Protein AF-A0A8T6VPD7-F1 (afdb_monomer_lite)

Structure (mmCIF, N/CA/C/O backbone):
data_AF-A0A8T6VPD7-F1
#
_entry.id   AF-A0A8T6VPD7-F1
#
loop_
_atom_site.group_PDB
_atom_site.id
_atom_site.type_symbol
_atom_site.label_atom_id
_atom_site.label_alt_id
_atom_site.label_comp_id
_atom_site.label_asym_id
_atom_site.label_entity_id
_atom_site.label_seq_id
_atom_site.pdbx_PDB_ins_code
_atom_site.Cartn_x
_atom_site.Cartn_y
_atom_site.Cartn_z
_atom_site.occupancy
_atom_site.B_iso_or_equiv
_atom_site.auth_seq_id
_atom_site.auth_comp_id
_atom_site.auth_asym_id
_atom_site.auth_atom_id
_atom_site.pdbx_PDB_model_num
ATOM 1 N N . MET A 1 1 ? 0.988 19.669 -12.591 1.00 64.19 1 MET A N 1
ATOM 2 C CA . MET A 1 1 ? 0.990 18.603 -11.564 1.00 64.19 1 MET A CA 1
ATOM 3 C C . MET A 1 1 ? -0.459 18.184 -11.338 1.00 64.19 1 MET A C 1
ATOM 5 O O . MET A 1 1 ? -1.282 19.077 -11.198 1.00 64.19 1 MET A O 1
ATOM 9 N N . TRP A 1 2 ? -0.791 16.888 -11.403 1.00 84.81 2 TRP A N 1
ATOM 10 C CA . TRP A 1 2 ? -2.188 16.407 -11.322 1.00 84.81 2 TRP A CA 1
ATOM 11 C C . TRP A 1 2 ? -2.753 16.404 -9.891 1.00 84.81 2 TRP A C 1
ATOM 13 O O . TRP A 1 2 ? -3.965 16.412 -9.714 1.00 84.81 2 TRP A O 1
ATOM 23 N N . LEU A 1 3 ? -1.887 16.460 -8.874 1.00 89.00 3 LEU A N 1
ATOM 24 C CA . LEU A 1 3 ? -2.260 16.603 -7.468 1.00 89.00 3 LEU A CA 1
ATOM 25 C C . LEU A 1 3 ? -1.610 17.862 -6.875 1.00 89.00 3 LEU A C 1
ATOM 27 O O . LEU A 1 3 ? -0.419 18.081 -7.102 1.00 89.00 3 LEU A O 1
ATOM 31 N N . PRO A 1 4 ? -2.345 18.692 -6.113 1.00 93.75 4 PRO A N 1
ATOM 32 C CA . PRO A 1 4 ? -1.762 19.801 -5.369 1.00 93.75 4 PRO A CA 1
ATOM 33 C C . PRO A 1 4 ? -0.685 19.318 -4.395 1.00 93.75 4 PRO A C 1
ATOM 35 O O . PRO A 1 4 ? -0.907 18.379 -3.630 1.00 93.75 4 PRO A O 1
ATOM 38 N N . GLN A 1 5 ? 0.453 20.012 -4.356 1.00 92.81 5 GLN A N 1
ATOM 39 C CA . GLN A 1 5 ? 1.552 19.681 -3.444 1.00 92.81 5 GLN A CA 1
ATOM 40 C C . GLN A 1 5 ? 1.109 19.672 -1.974 1.00 92.81 5 GLN A C 1
ATOM 42 O O . GLN A 1 5 ? 1.539 18.819 -1.205 1.00 92.81 5 GLN A O 1
ATOM 47 N N . SER A 1 6 ? 0.177 20.552 -1.600 1.00 93.69 6 SER A N 1
ATOM 48 C CA . SER A 1 6 ? -0.412 20.591 -0.258 1.00 93.69 6 SER A CA 1
ATOM 49 C C . SER A 1 6 ? -1.174 19.318 0.125 1.00 93.69 6 SER A C 1
ATOM 51 O O . SER A 1 6 ? -1.226 18.993 1.309 1.00 93.69 6 SER A O 1
ATOM 53 N N . LEU A 1 7 ? -1.757 18.590 -0.836 1.00 91.00 7 LEU A N 1
ATOM 54 C CA . LEU A 1 7 ? -2.375 17.286 -0.574 1.00 91.00 7 LEU A CA 1
ATOM 55 C C . LEU A 1 7 ? -1.312 16.200 -0.436 1.00 91.00 7 LEU A C 1
ATOM 57 O O . LEU A 1 7 ? -1.372 15.423 0.508 1.00 91.00 7 LEU A O 1
ATOM 61 N N . ILE A 1 8 ? -0.303 16.201 -1.312 1.00 90.75 8 ILE A N 1
ATOM 62 C CA . ILE A 1 8 ? 0.806 15.238 -1.259 1.00 90.75 8 ILE A CA 1
ATOM 63 C C . ILE A 1 8 ? 1.499 15.303 0.106 1.00 90.75 8 ILE A C 1
ATOM 65 O O . ILE A 1 8 ? 1.659 14.276 0.756 1.00 90.75 8 ILE A O 1
ATOM 69 N N . THR A 1 9 ? 1.842 16.504 0.585 1.00 91.12 9 THR A N 1
ATOM 70 C CA . THR A 1 9 ? 2.519 16.683 1.879 1.00 91.12 9 THR A CA 1
ATOM 71 C C . THR A 1 9 ? 1.681 16.188 3.060 1.00 91.12 9 THR A C 1
ATOM 73 O O . THR A 1 9 ? 2.243 15.639 4.001 1.00 91.12 9 THR A O 1
ATOM 76 N N . LYS A 1 10 ? 0.348 16.321 3.011 1.00 89.81 10 LYS A N 1
ATOM 77 C CA . LYS A 1 10 ? -0.550 15.814 4.068 1.00 89.81 10 LYS A CA 1
ATOM 78 C C . LYS A 1 10 ? -0.632 14.287 4.119 1.00 89.81 10 LYS A C 1
ATOM 80 O O . LYS A 1 10 ? -1.033 13.749 5.143 1.00 89.81 10 LYS A O 1
ATOM 85 N N . CYS A 1 11 ? -0.280 13.601 3.034 1.00 87.75 11 CYS A N 1
ATOM 86 C CA . CYS A 1 11 ? -0.319 12.142 2.942 1.00 87.75 11 CYS A CA 1
ATOM 87 C C . CYS A 1 11 ? 1.011 11.470 3.317 1.00 87.75 11 CYS A C 1
ATOM 89 O O . CYS A 1 11 ? 1.090 10.243 3.297 1.00 87.75 11 CYS A O 1
ATOM 91 N N . ILE A 1 12 ? 2.055 12.239 3.642 1.00 88.00 12 ILE A N 1
ATOM 92 C CA . ILE A 1 12 ? 3.344 11.682 4.062 1.00 88.00 12 ILE A CA 1
ATOM 93 C C . ILE A 1 12 ? 3.196 11.125 5.481 1.00 88.00 12 ILE A C 1
ATOM 95 O O . ILE A 1 12 ? 2.894 11.863 6.415 1.00 88.00 12 ILE A O 1
ATOM 99 N N . SER A 1 13 ? 3.442 9.825 5.638 1.00 86.38 13 SER A N 1
ATOM 100 C CA . SER A 1 13 ? 3.515 9.159 6.938 1.00 86.38 13 SER A CA 1
ATOM 101 C C . SER A 1 13 ? 4.949 8.716 7.205 1.00 86.38 13 SER A C 1
ATOM 103 O O . SER A 1 13 ? 5.510 7.944 6.431 1.00 86.38 13 SER A O 1
ATOM 105 N N . HIS A 1 14 ? 5.539 9.185 8.306 1.00 84.94 14 HIS A N 1
ATOM 106 C CA . HIS A 1 14 ? 6.882 8.776 8.737 1.00 84.94 14 HIS A CA 1
ATOM 107 C C . HIS A 1 14 ? 6.914 7.386 9.387 1.00 84.94 14 HIS A C 1
ATOM 109 O O . HIS A 1 14 ? 7.987 6.821 9.566 1.00 84.94 14 HIS A O 1
ATOM 115 N N . GLU A 1 15 ? 5.749 6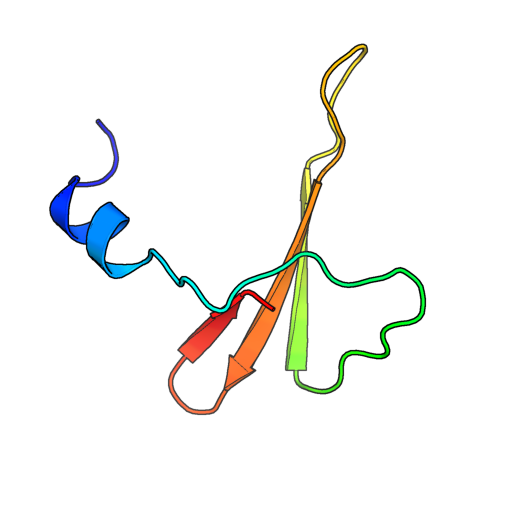.846 9.740 1.00 87.25 15 GLU A N 1
ATOM 116 C CA . GLU A 1 15 ? 5.606 5.535 10.380 1.00 87.25 15 GLU A CA 1
ATOM 117 C C . GLU A 1 15 ? 5.442 4.404 9.357 1.00 87.25 15 GLU A C 1
ATOM 119 O O . GLU A 1 15 ? 5.517 3.231 9.716 1.00 87.25 15 GLU A O 1
ATOM 124 N N . LEU A 1 16 ? 5.206 4.741 8.084 1.00 89.56 16 LEU A N 1
ATOM 125 C CA . LEU A 1 16 ? 5.016 3.753 7.033 1.00 89.56 16 LEU A CA 1
ATOM 126 C C . LEU A 1 16 ? 6.358 3.123 6.641 1.00 89.56 16 LEU A C 1
ATOM 128 O O . LEU A 1 16 ? 7.297 3.817 6.249 1.00 89.56 16 LEU A O 1
ATOM 132 N N . ALA A 1 17 ? 6.414 1.797 6.692 1.00 90.38 17 ALA A N 1
ATOM 133 C CA . ALA A 1 17 ? 7.560 1.000 6.285 1.00 90.38 17 ALA A CA 1
ATOM 134 C C . ALA A 1 17 ? 7.100 -0.161 5.399 1.00 90.38 17 ALA A C 1
ATOM 136 O O . ALA A 1 17 ? 5.928 -0.525 5.392 1.00 90.38 17 ALA A O 1
ATOM 137 N N . PHE A 1 18 ? 8.028 -0.760 4.654 1.00 92.44 18 PHE A N 1
ATOM 138 C CA . PHE A 1 18 ? 7.717 -1.962 3.890 1.00 92.44 18 PHE A CA 1
ATOM 139 C C . PHE A 1 18 ? 7.413 -3.133 4.825 1.00 92.44 18 PHE A C 1
ATOM 141 O O . PHE A 1 18 ? 8.226 -3.470 5.694 1.00 92.44 18 PHE A O 1
ATOM 148 N N . CYS A 1 19 ? 6.284 -3.792 4.575 1.00 91.56 19 CYS A N 1
ATOM 149 C CA . CYS A 1 19 ? 5.989 -5.091 5.159 1.00 91.56 19 CYS A CA 1
ATOM 150 C C . CYS A 1 19 ? 7.097 -6.094 4.815 1.00 91.56 19 CYS A C 1
ATOM 152 O O . CYS A 1 19 ? 7.600 -6.150 3.688 1.00 91.56 19 CYS A O 1
ATOM 154 N N . GLN A 1 20 ? 7.467 -6.900 5.800 1.00 92.50 20 GLN A N 1
ATOM 155 C CA . GLN A 1 20 ? 8.354 -8.035 5.619 1.00 92.50 20 GLN A CA 1
ATOM 156 C C . GLN A 1 20 ? 7.576 -9.228 5.072 1.00 92.50 20 GLN A C 1
ATOM 158 O O . GLN A 1 20 ? 6.366 -9.354 5.249 1.00 92.50 20 GLN A O 1
ATOM 163 N N . PHE A 1 21 ? 8.290 -10.151 4.434 1.00 87.44 21 PHE A N 1
ATOM 164 C CA . PHE A 1 21 ? 7.673 -11.334 3.836 1.00 87.44 21 PHE A CA 1
ATOM 165 C C . PHE A 1 21 ? 6.898 -12.191 4.853 1.00 87.44 21 PHE A C 1
ATOM 167 O O . PHE A 1 21 ? 5.866 -12.765 4.519 1.00 87.44 21 PHE A O 1
ATOM 174 N N . GLN A 1 22 ? 7.380 -12.270 6.096 1.00 94.69 22 GLN A N 1
ATOM 175 C CA . GLN A 1 22 ? 6.723 -13.019 7.170 1.00 94.69 22 GLN A CA 1
ATOM 176 C C . GLN A 1 22 ? 5.526 -12.304 7.818 1.00 94.69 22 GLN A C 1
ATOM 178 O O . GLN A 1 22 ? 4.866 -12.901 8.673 1.00 94.69 22 GLN A O 1
ATOM 183 N N . ASP A 1 23 ? 5.247 -11.050 7.459 1.00 92.31 23 ASP A N 1
ATOM 184 C CA . ASP A 1 23 ? 4.181 -10.289 8.102 1.00 92.31 23 ASP A CA 1
ATOM 185 C C . ASP A 1 23 ? 2.806 -10.852 7.727 1.00 92.31 23 ASP A C 1
ATOM 187 O O . ASP A 1 23 ? 2.481 -11.088 6.564 1.00 92.31 23 ASP A O 1
ATOM 191 N N . GLN A 1 24 ? 1.963 -11.053 8.740 1.00 92.38 24 GLN A N 1
ATOM 192 C CA . GLN A 1 24 ? 0.586 -11.510 8.568 1.00 92.38 24 GLN A CA 1
ATOM 193 C C . GLN A 1 24 ? -0.377 -10.363 8.849 1.00 92.38 24 GLN A C 1
ATOM 195 O O . GLN A 1 24 ? -0.905 -10.221 9.957 1.00 92.38 24 GLN A O 1
ATOM 200 N N . LEU A 1 25 ? -0.604 -9.536 7.830 1.00 91.94 25 LEU A N 1
ATOM 201 C CA . LEU A 1 25 ? -1.559 -8.436 7.907 1.00 91.94 25 LEU A CA 1
ATOM 202 C C . LEU A 1 25 ? -2.983 -8.968 8.133 1.00 91.94 25 LEU A C 1
ATOM 204 O O . LEU A 1 25 ? -3.421 -9.926 7.494 1.00 91.94 25 LEU A O 1
ATOM 208 N N . LYS A 1 26 ? -3.725 -8.321 9.038 1.00 92.56 26 LYS A N 1
ATOM 209 C CA . LYS A 1 26 ? -5.123 -8.646 9.358 1.00 92.56 26 LYS A CA 1
ATOM 210 C C . LYS A 1 26 ? -6.013 -7.426 9.157 1.00 92.56 26 LYS A C 1
ATOM 212 O O . LYS A 1 26 ? -5.615 -6.303 9.460 1.00 92.56 26 LYS A O 1
ATOM 217 N N . GLY A 1 27 ? -7.240 -7.661 8.704 1.00 94.00 27 GLY A N 1
ATOM 218 C CA . GLY A 1 27 ? -8.245 -6.621 8.502 1.00 94.00 27 GLY A CA 1
ATOM 219 C C . GLY A 1 27 ? -8.995 -6.800 7.191 1.00 94.00 27 GLY A C 1
ATOM 220 O O . GLY A 1 27 ? -8.963 -7.872 6.583 1.00 94.00 27 GLY A O 1
ATOM 221 N N . GLN A 1 28 ? -9.663 -5.736 6.755 1.00 96.56 28 GLN A N 1
ATOM 222 C CA . GLN A 1 28 ? -10.310 -5.695 5.453 1.00 96.56 28 GLN A CA 1
ATOM 223 C C . GLN A 1 28 ? -9.335 -5.085 4.446 1.00 96.56 28 GLN A C 1
ATOM 225 O O . GLN A 1 28 ? -9.281 -3.870 4.253 1.00 96.56 28 GLN A O 1
ATOM 230 N N . LEU A 1 29 ? -8.526 -5.958 3.855 1.00 95.94 29 LEU A N 1
ATOM 231 C CA . LEU A 1 29 ? -7.394 -5.575 3.024 1.00 95.94 29 LEU A CA 1
ATOM 232 C C . LEU A 1 29 ? -7.778 -5.524 1.545 1.00 95.94 29 LEU A C 1
ATOM 234 O O . LEU A 1 29 ? -8.497 -6.390 1.046 1.00 95.94 29 LEU A O 1
ATOM 238 N N . TYR A 1 30 ? -7.239 -4.533 0.845 1.00 96.25 30 TYR A N 1
ATOM 239 C CA . TYR A 1 30 ? -7.306 -4.408 -0.607 1.00 96.25 30 TYR A CA 1
ATOM 240 C C . TYR A 1 30 ? -5.886 -4.234 -1.132 1.00 96.25 30 TYR A C 1
ATOM 242 O O . TYR A 1 30 ? -5.118 -3.452 -0.575 1.00 96.25 30 TYR A O 1
ATOM 250 N N . ALA A 1 31 ? -5.543 -4.950 -2.199 1.00 95.50 31 ALA A N 1
ATOM 251 C CA . ALA A 1 31 ? -4.226 -4.878 -2.815 1.00 95.50 31 ALA A CA 1
ATOM 252 C C . ALA A 1 31 ? -4.332 -4.312 -4.231 1.00 95.50 31 ALA A C 1
ATOM 254 O O . ALA A 1 31 ? -5.146 -4.768 -5.036 1.00 95.50 31 ALA A O 1
ATOM 255 N N . GLY A 1 32 ? -3.492 -3.326 -4.523 1.00 96.44 32 GLY A N 1
ATOM 256 C CA . GLY A 1 32 ? -3.180 -2.887 -5.876 1.00 96.44 32 GLY A CA 1
ATOM 257 C C . GLY A 1 32 ? -1.809 -3.419 -6.268 1.00 96.44 32 GLY A C 1
ATOM 258 O O . GLY A 1 32 ? -0.881 -3.391 -5.459 1.00 96.44 32 GLY A O 1
ATOM 259 N N . VAL A 1 33 ? -1.684 -3.906 -7.499 1.00 96.19 33 VAL A N 1
ATOM 260 C CA . VAL A 1 33 ? -0.421 -4.418 -8.035 1.00 96.19 33 VAL A CA 1
ATOM 261 C C . VAL A 1 33 ? -0.088 -3.656 -9.307 1.00 96.19 33 VAL A C 1
ATOM 263 O O . VAL A 1 33 ? -0.925 -3.566 -10.205 1.00 96.19 33 VAL A O 1
ATOM 266 N N . ASP A 1 34 ? 1.136 -3.144 -9.376 1.00 95.44 34 ASP A N 1
ATOM 267 C CA . ASP A 1 34 ? 1.739 -2.631 -10.601 1.00 95.44 34 ASP A CA 1
ATOM 268 C C . ASP A 1 34 ? 2.908 -3.540 -10.988 1.00 95.44 34 ASP A C 1
ATOM 270 O O . ASP A 1 34 ? 3.856 -3.729 -10.222 1.00 95.44 34 ASP A O 1
ATOM 274 N N . LEU A 1 35 ? 2.805 -4.162 -12.160 1.00 94.81 35 LEU A N 1
ATOM 275 C CA . LEU A 1 35 ? 3.810 -5.089 -12.661 1.00 94.81 35 LEU A CA 1
ATOM 276 C C . LEU A 1 35 ? 4.776 -4.322 -13.558 1.00 94.81 35 LEU A C 1
ATOM 278 O O . LEU A 1 35 ? 4.524 -4.121 -14.751 1.00 94.81 35 LEU A O 1
ATOM 282 N N . GLY A 1 36 ? 5.891 -3.912 -12.955 1.00 90.81 36 GLY A N 1
ATOM 283 C CA . GLY A 1 36 ? 7.004 -3.280 -13.649 1.00 90.81 36 GLY A CA 1
ATOM 284 C C . GLY A 1 36 ? 7.525 -4.140 -14.80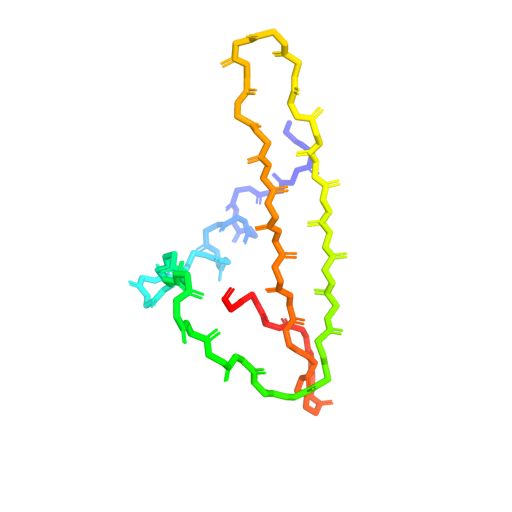6 1.00 90.81 36 GLY A C 1
ATOM 285 O O . GLY A 1 36 ? 7.413 -5.369 -14.815 1.00 90.81 36 GLY A O 1
ATOM 286 N N . LYS A 1 37 ? 8.087 -3.484 -15.822 1.00 90.69 37 LYS A N 1
ATOM 287 C CA . LYS A 1 37 ? 8.647 -4.130 -17.020 1.00 90.69 37 LYS A CA 1
ATOM 288 C C . LYS A 1 37 ? 10.165 -4.109 -16.961 1.00 90.69 37 LYS A C 1
ATOM 290 O O . LYS A 1 37 ? 10.710 -3.149 -16.453 1.00 90.69 37 LYS A O 1
ATOM 295 N N . HIS A 1 38 ? 10.832 -5.067 -17.611 1.00 85.19 38 HIS A N 1
ATOM 296 C CA . HIS A 1 38 ? 12.282 -5.129 -17.898 1.00 85.19 38 HIS A CA 1
ATOM 297 C C . HIS A 1 38 ? 13.254 -4.793 -16.747 1.00 85.19 38 HIS A C 1
ATOM 299 O O . HIS A 1 38 ? 13.996 -5.671 -16.323 1.00 85.19 38 HIS A O 1
ATOM 305 N N . GLN A 1 39 ? 13.303 -3.539 -16.302 1.00 90.06 39 GLN A N 1
ATOM 306 C CA . GLN A 1 39 ? 14.168 -3.027 -15.236 1.00 90.06 39 GLN A CA 1
ATOM 307 C C . GLN A 1 39 ? 13.381 -2.360 -14.093 1.00 90.06 39 GLN A C 1
ATOM 309 O O . GLN A 1 39 ? 13.938 -2.163 -13.016 1.00 90.06 39 GLN A O 1
ATOM 314 N N . ASP A 1 40 ? 12.101 -2.040 -14.302 1.00 93.50 40 ASP A N 1
ATOM 315 C CA . ASP A 1 40 ? 11.251 -1.407 -13.301 1.00 93.50 40 AS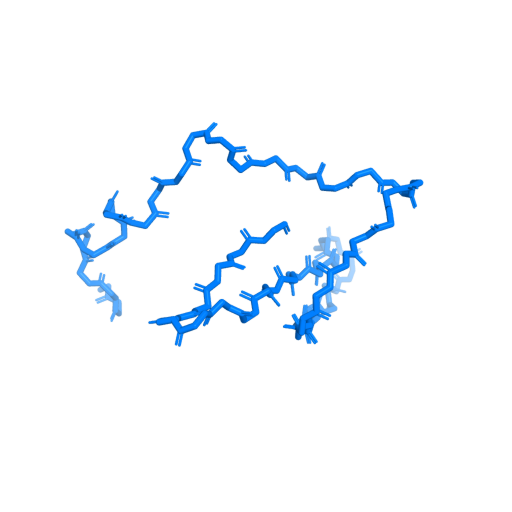P A CA 1
ATOM 316 C C . ASP A 1 40 ? 10.768 -2.442 -12.274 1.00 93.50 40 ASP A C 1
ATOM 318 O O . ASP A 1 40 ? 10.330 -3.537 -12.652 1.00 93.50 40 ASP A O 1
ATOM 322 N N . PRO A 1 41 ? 10.812 -2.115 -10.971 1.00 90.69 41 PRO A N 1
ATOM 323 C CA . PRO A 1 41 ? 10.311 -3.007 -9.940 1.00 90.69 41 PRO A CA 1
ATOM 324 C C . PRO A 1 41 ? 8.797 -3.194 -10.073 1.00 90.69 41 PRO A C 1
ATOM 326 O O . PRO A 1 41 ? 8.057 -2.257 -10.367 1.00 90.69 41 PRO A O 1
ATOM 329 N N . SER A 1 42 ? 8.327 -4.411 -9.799 1.00 93.62 42 SER A N 1
ATOM 330 C CA . SER A 1 42 ? 6.909 -4.633 -9.507 1.00 93.62 42 SER A CA 1
ATOM 331 C C . SER A 1 42 ? 6.607 -4.181 -8.082 1.00 93.62 42 SER A C 1
ATOM 333 O O . SER A 1 42 ? 7.395 -4.437 -7.170 1.00 93.62 42 SER A O 1
ATOM 335 N N . VAL A 1 43 ? 5.470 -3.522 -7.888 1.00 93.88 43 VAL A N 1
ATOM 336 C CA . VAL A 1 43 ? 5.060 -2.957 -6.601 1.00 93.88 43 VAL A CA 1
ATOM 337 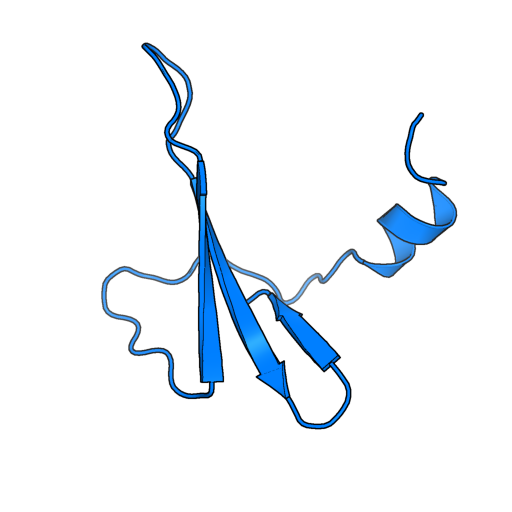C C . VAL A 1 43 ? 3.701 -3.515 -6.213 1.00 93.88 43 VAL A C 1
ATOM 339 O O . VAL A 1 43 ? 2.782 -3.596 -7.027 1.00 93.88 43 VAL A O 1
ATOM 342 N N . VAL A 1 44 ? 3.571 -3.867 -4.938 1.00 94.69 44 VAL A N 1
ATOM 343 C CA . VAL A 1 44 ? 2.291 -4.180 -4.308 1.00 94.69 44 VAL A CA 1
ATOM 344 C C . VAL A 1 44 ? 2.031 -3.118 -3.250 1.00 94.69 44 VAL A C 1
ATOM 346 O O . VAL A 1 44 ? 2.870 -2.892 -2.382 1.00 94.69 44 VAL A O 1
ATOM 349 N N . ALA A 1 45 ? 0.872 -2.471 -3.325 1.00 95.12 45 ALA A N 1
ATOM 350 C CA . ALA A 1 45 ? 0.381 -1.557 -2.304 1.00 9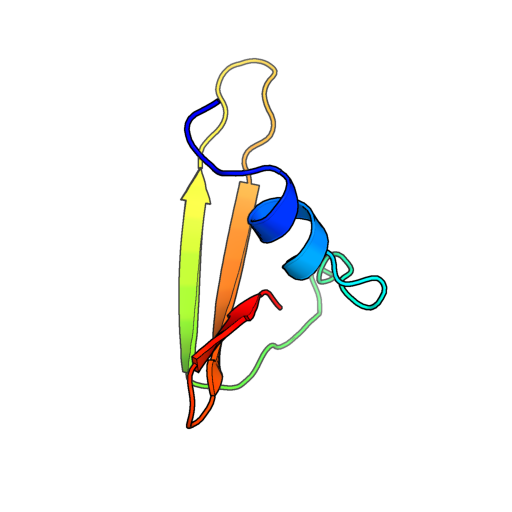5.12 45 ALA A CA 1
ATOM 351 C C . ALA A 1 45 ? -0.842 -2.185 -1.635 1.00 95.12 45 ALA A C 1
ATOM 353 O O . ALA A 1 45 ? -1.808 -2.538 -2.316 1.00 95.12 45 ALA A O 1
ATOM 354 N N . VAL A 1 46 ? -0.809 -2.324 -0.311 1.00 95.31 46 VAL A N 1
ATOM 355 C CA . VAL A 1 46 ? -1.920 -2.881 0.465 1.00 95.31 46 VAL A CA 1
ATOM 356 C C . VAL A 1 46 ? -2.538 -1.773 1.300 1.00 95.31 46 VAL A C 1
ATOM 358 O O . VAL A 1 46 ? -1.847 -1.090 2.046 1.00 95.31 46 VAL A O 1
ATOM 361 N N . VAL A 1 47 ? -3.851 -1.590 1.193 1.00 95.38 47 VAL A N 1
ATOM 362 C CA . VAL A 1 47 ? -4.600 -0.695 2.077 1.00 95.38 47 VAL A CA 1
ATOM 363 C C . VAL A 1 47 ? -5.517 -1.506 2.976 1.00 95.38 47 VAL A C 1
ATOM 365 O O . VAL A 1 47 ? -6.179 -2.445 2.532 1.00 95.38 47 VAL A O 1
ATOM 368 N N . ASN A 1 48 ? -5.582 -1.125 4.245 1.00 95.38 48 ASN A N 1
ATOM 369 C CA . ASN A 1 48 ? -6.548 -1.649 5.194 1.00 95.38 48 ASN A CA 1
ATOM 370 C C . ASN A 1 48 ? -7.709 -0.664 5.324 1.00 95.38 48 ASN A C 1
ATOM 372 O O . ASN A 1 48 ? -7.499 0.531 5.564 1.00 95.38 48 ASN A O 1
ATOM 376 N N . ARG A 1 49 ? -8.936 -1.162 5.177 1.00 95.25 49 ARG A N 1
ATOM 377 C CA . ARG A 1 49 ? -10.130 -0.375 5.463 1.00 95.25 49 ARG A CA 1
ATOM 378 C C . ARG A 1 49 ? -10.383 -0.360 6.964 1.00 95.25 49 ARG A C 1
ATOM 380 O O . ARG A 1 49 ? -10.632 -1.395 7.577 1.00 95.25 49 ARG A O 1
ATOM 387 N N . LYS A 1 50 ? -10.329 0.844 7.523 1.00 90.50 50 LYS A N 1
ATOM 388 C CA . LYS A 1 50 ? -10.777 1.176 8.877 1.00 90.50 50 LYS A CA 1
ATOM 389 C C . LYS A 1 50 ? -12.117 1.910 8.777 1.00 90.50 50 LYS A C 1
ATOM 391 O O . LYS A 1 50 ? -12.520 2.296 7.679 1.00 90.50 50 LYS A O 1
ATOM 396 N N . ASP A 1 51 ? -12.808 2.085 9.900 1.00 88.44 51 ASP A N 1
ATOM 397 C CA . ASP A 1 51 ? -14.196 2.577 9.938 1.00 88.44 51 ASP A CA 1
ATOM 398 C C . ASP A 1 51 ? -14.429 3.838 9.087 1.00 88.44 51 ASP A C 1
ATOM 400 O O . ASP A 1 51 ? -15.403 3.919 8.340 1.00 88.44 51 ASP A O 1
ATOM 404 N N . GLU A 1 52 ? -13.488 4.784 9.128 1.00 83.75 52 GLU A N 1
ATOM 405 C CA . GLU A 1 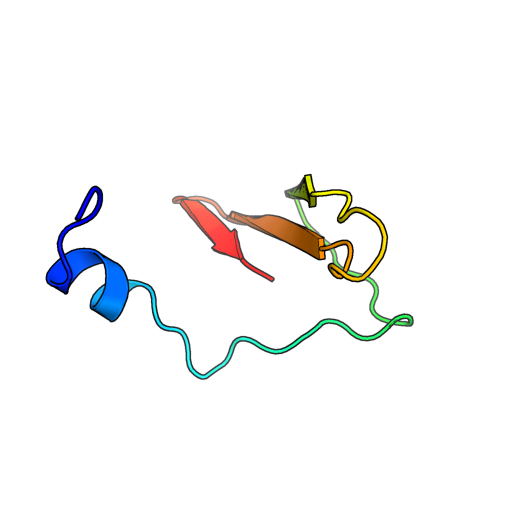52 ? -13.622 6.098 8.487 1.00 83.75 52 GLU A CA 1
ATOM 406 C C . GLU A 1 52 ? -12.765 6.276 7.221 1.00 83.75 52 GLU A C 1
ATOM 408 O O . GLU A 1 52 ? -12.744 7.360 6.636 1.00 83.75 52 GLU A O 1
ATOM 413 N N . GLY A 1 53 ? -12.055 5.240 6.754 1.00 90.50 53 GLY A N 1
ATOM 414 C CA . GLY A 1 53 ? -11.212 5.401 5.570 1.00 90.50 53 GLY A CA 1
ATOM 415 C C . GLY A 1 53 ? -10.289 4.240 5.220 1.00 90.50 53 GLY A C 1
ATOM 416 O O . GLY A 1 53 ? -10.347 3.146 5.781 1.00 90.50 53 GLY A O 1
ATOM 417 N N . LEU A 1 54 ? -9.424 4.500 4.242 1.00 92.56 54 LEU A N 1
ATOM 418 C CA . LEU A 1 54 ? -8.391 3.576 3.786 1.00 92.56 54 LEU A CA 1
ATOM 419 C C . LEU A 1 54 ? -7.030 4.069 4.270 1.00 92.56 54 LEU A C 1
ATOM 421 O O . LEU A 1 54 ? -6.695 5.240 4.093 1.00 92.56 54 LEU A O 1
ATOM 425 N N . GLN A 1 55 ? -6.244 3.166 4.847 1.00 91.50 55 GLN A N 1
ATOM 426 C CA . GLN A 1 55 ? -4.878 3.444 5.276 1.00 91.50 55 GLN A CA 1
ATOM 427 C C . GLN A 1 55 ? -3.921 2.476 4.582 1.00 91.50 55 GLN A C 1
ATOM 429 O O . GLN A 1 55 ? -4.165 1.273 4.592 1.00 91.50 55 GLN A O 1
ATOM 434 N N . LEU A 1 56 ? -2.845 3.002 3.995 1.00 93.12 56 LEU A N 1
ATOM 435 C CA . LEU A 1 56 ? -1.746 2.196 3.460 1.00 93.12 56 LEU A CA 1
ATOM 436 C C . LEU A 1 56 ? -1.018 1.499 4.618 1.00 93.12 56 LEU A C 1
ATOM 438 O O . LEU A 1 56 ? -0.771 2.138 5.646 1.00 93.12 56 LEU A O 1
ATOM 442 N N . VAL A 1 57 ? -0.738 0.205 4.460 1.00 91.19 57 VAL A N 1
ATOM 443 C CA . VAL A 1 57 ? -0.093 -0.653 5.467 1.00 91.19 57 VAL A CA 1
ATOM 444 C C . VAL A 1 57 ? 1.150 -1.331 4.919 1.00 91.19 57 VAL A C 1
ATOM 446 O O . VAL A 1 57 ? 1.201 -1.576 3.692 1.00 91.19 57 VAL A O 1
#

pLDDT: mean 91.32, std 4.85, range [64.19, 96.56]

Radius of gyration: 13.76 Å; chains: 1; bounding box: 28×34×28 Å

Sequence (57 aa):
MWLPQSLITKCISHELAFCQFQDQLKGQLYAGVDLGKHQDPSVVAVVNRKDEGLQLV

Foldseek 3Di:
DVDPPVVVVVLDDPPDDDDDPPDDDDAQKDWDWDPDPDPDDIDIWIWHDDPPDTDTD

Secondary structure (DSSP, 8-state):
--S-HHHHHHT--TT--PPPTT----SEEEEEEE---TTSPPEEEEEEEETTEEEE-